Protein AF-A0A7S3TST1-F1 (afdb_monomer_lite)

pLDDT: mean 86.93, std 13.97, range [37.72, 98.12]

Structure (mmCIF, N/CA/C/O backbone):
data_AF-A0A7S3TST1-F1
#
_entry.id   AF-A0A7S3TST1-F1
#
loop_
_atom_site.group_PDB
_atom_site.id
_atom_site.type_symbol
_atom_site.label_atom_id
_atom_site.label_alt_id
_atom_site.label_comp_id
_atom_site.label_asym_id
_atom_site.label_entity_id
_atom_site.label_seq_id
_atom_site.pdbx_PDB_ins_code
_atom_site.Cartn_x
_atom_site.Cartn_y
_atom_site.Cartn_z
_atom_site.occupancy
_atom_site.B_iso_or_equiv
_atom_site.auth_seq_id
_atom_site.auth_comp_id
_atom_site.auth_asym_id
_atom_site.auth_atom_id
_atom_site.pdbx_PDB_model_num
ATOM 1 N N . LYS A 1 1 ? 13.311 -16.006 -1.397 1.00 55.38 1 LYS A N 1
ATOM 2 C CA . LYS A 1 1 ? 13.017 -15.383 -0.081 1.00 55.38 1 LYS A CA 1
ATOM 3 C C . LYS A 1 1 ? 12.719 -13.916 -0.358 1.00 55.38 1 LYS A C 1
ATOM 5 O O . LYS A 1 1 ? 13.567 -13.288 -0.978 1.00 55.38 1 LYS A O 1
ATOM 10 N N . LYS A 1 2 ? 11.523 -13.417 -0.032 1.00 70.69 2 LYS A N 1
ATOM 11 C CA . LYS A 1 2 ? 11.150 -12.014 -0.282 1.00 70.69 2 LYS A CA 1
ATOM 12 C C . LYS A 1 2 ? 11.791 -11.154 0.803 1.00 70.69 2 LYS A C 1
ATOM 14 O O . LYS A 1 2 ? 11.698 -11.508 1.978 1.00 70.69 2 LYS A O 1
ATOM 19 N N . GLN A 1 3 ? 12.518 -10.111 0.419 1.00 83.38 3 GLN A N 1
ATOM 20 C CA . GLN A 1 3 ? 13.161 -9.206 1.366 1.00 83.38 3 GLN A CA 1
ATOM 21 C C . GLN A 1 3 ? 12.313 -7.942 1.478 1.00 83.38 3 GLN A C 1
ATOM 23 O O . GLN A 1 3 ? 11.954 -7.350 0.462 1.00 83.38 3 GLN A O 1
ATOM 28 N N . ALA A 1 4 ? 11.991 -7.542 2.708 1.00 87.88 4 ALA A N 1
ATOM 29 C CA . ALA A 1 4 ? 11.360 -6.254 2.964 1.00 87.88 4 ALA A CA 1
ATOM 30 C C . ALA A 1 4 ? 12.312 -5.129 2.547 1.00 87.88 4 ALA A C 1
ATOM 32 O O . ALA A 1 4 ? 13.507 -5.182 2.861 1.00 87.88 4 ALA A O 1
ATOM 33 N N . ARG A 1 5 ? 11.790 -4.127 1.839 1.00 92.38 5 ARG A N 1
ATOM 34 C CA . ARG A 1 5 ? 12.585 -2.998 1.350 1.00 92.38 5 ARG A CA 1
ATOM 35 C C . ARG A 1 5 ? 12.235 -1.702 2.049 1.00 92.38 5 ARG A C 1
ATOM 37 O O . ARG A 1 5 ? 13.138 -1.035 2.544 1.00 92.38 5 ARG A O 1
ATOM 44 N N . CYS A 1 6 ? 10.955 -1.362 2.085 1.00 94.38 6 CYS A N 1
ATOM 45 C CA . CYS A 1 6 ? 10.466 -0.171 2.758 1.00 94.38 6 CYS A CA 1
ATOM 46 C C . CYS A 1 6 ? 9.261 -0.510 3.633 1.00 94.38 6 CYS A C 1
ATOM 48 O O . CYS A 1 6 ? 8.522 -1.462 3.370 1.00 94.38 6 CYS A O 1
ATOM 50 N N . ILE A 1 7 ? 9.120 0.276 4.695 1.00 96.81 7 ILE A N 1
ATOM 51 C CA . ILE A 1 7 ? 7.980 0.263 5.599 1.00 96.81 7 ILE A CA 1
ATOM 52 C C . ILE A 1 7 ? 7.542 1.709 5.819 1.00 96.81 7 ILE A C 1
ATOM 54 O O . ILE A 1 7 ? 8.393 2.578 6.019 1.00 96.81 7 ILE A O 1
ATOM 58 N N . VAL A 1 8 ? 6.241 1.963 5.750 1.00 97.81 8 VAL A N 1
ATOM 59 C CA . VAL A 1 8 ? 5.638 3.282 5.984 1.00 97.81 8 VAL A CA 1
ATOM 60 C C . VAL A 1 8 ? 4.381 3.139 6.828 1.00 97.81 8 VAL A C 1
ATOM 62 O O . VAL A 1 8 ? 3.773 2.071 6.851 1.00 97.81 8 VAL A O 1
ATOM 65 N N . ALA A 1 9 ? 3.985 4.203 7.522 1.00 97.62 9 ALA A N 1
ATOM 66 C CA . ALA A 1 9 ? 2.676 4.247 8.162 1.00 97.62 9 ALA A CA 1
ATOM 67 C C . ALA A 1 9 ? 1.564 4.221 7.100 1.00 97.62 9 ALA A C 1
ATOM 69 O O . ALA A 1 9 ? 1.741 4.720 5.982 1.00 97.62 9 ALA A O 1
ATOM 70 N N . LEU A 1 10 ? 0.419 3.633 7.438 1.00 97.19 10 LEU A N 1
ATOM 71 C CA . LEU A 1 10 ? -0.810 3.782 6.665 1.00 97.19 10 LEU A CA 1
ATOM 72 C C . LEU A 1 10 ? -1.542 5.025 7.188 1.00 97.19 10 LEU A C 1
ATOM 74 O O . LEU A 1 10 ? -2.391 4.920 8.058 1.00 97.19 10 LEU A O 1
ATOM 78 N N . GLU A 1 11 ? -1.154 6.207 6.709 1.00 96.12 11 GLU A N 1
ATOM 79 C CA . GLU A 1 11 ? -1.477 7.486 7.359 1.00 96.12 11 GLU A CA 1
ATOM 80 C C . GLU A 1 11 ? -2.976 7.809 7.410 1.00 96.12 11 GLU A C 1
ATOM 82 O O . GLU A 1 11 ? -3.426 8.421 8.373 1.00 96.12 11 GLU A O 1
ATOM 87 N N . GLY A 1 12 ? -3.747 7.395 6.400 1.00 95.00 12 GLY A N 1
ATOM 88 C CA . GLY A 1 12 ? -5.203 7.568 6.389 1.00 95.00 12 GLY A CA 1
ATOM 89 C C . GLY A 1 12 ? -5.949 6.679 7.391 1.00 95.00 12 GLY A C 1
ATOM 90 O O . GLY A 1 12 ? -7.095 6.970 7.725 1.00 95.00 12 GLY A O 1
ATOM 91 N N . ASP A 1 13 ? -5.318 5.620 7.906 1.00 94.69 13 ASP A N 1
ATOM 92 C CA . ASP A 1 13 ? -5.925 4.745 8.907 1.00 94.69 13 ASP A CA 1
ATOM 93 C C . ASP A 1 13 ? -5.760 5.345 10.301 1.00 94.69 13 ASP A C 1
ATOM 95 O O . ASP A 1 13 ? -4.766 5.123 10.990 1.00 94.69 13 ASP A O 1
ATOM 99 N N . THR A 1 14 ? -6.738 6.149 10.701 1.00 93.12 14 THR A N 1
ATOM 100 C CA . THR A 1 14 ? -6.720 6.847 11.990 1.00 93.12 14 THR A CA 1
ATOM 101 C C . THR A 1 14 ? -7.187 5.985 13.156 1.00 93.12 14 THR A C 1
ATOM 103 O O . THR A 1 14 ? -7.018 6.388 14.306 1.00 93.12 14 THR A O 1
ATOM 106 N N . ASP A 1 15 ? -7.782 4.828 12.868 1.00 91.44 15 ASP A N 1
ATOM 107 C CA . ASP A 1 15 ? -8.432 3.978 13.865 1.00 91.44 15 ASP A CA 1
ATOM 108 C C . ASP A 1 15 ? -7.515 2.844 14.347 1.00 91.44 15 ASP A C 1
ATOM 110 O O . ASP A 1 15 ? -7.712 2.317 15.442 1.00 91.44 15 ASP A O 1
ATOM 114 N N . ASN A 1 16 ? -6.484 2.489 13.567 1.00 91.81 16 ASN A N 1
ATOM 115 C CA . ASN A 1 16 ? -5.576 1.383 13.871 1.00 91.81 16 ASN A CA 1
ATOM 116 C C . ASN A 1 16 ? -4.100 1.773 13.707 1.00 91.81 16 ASN A C 1
ATOM 118 O O . ASN A 1 16 ? -3.730 2.585 12.862 1.00 91.81 16 ASN A O 1
ATOM 122 N N . ASN A 1 17 ? -3.216 1.095 14.446 1.00 94.81 17 ASN A N 1
ATOM 123 C CA . ASN A 1 17 ? -1.770 1.187 14.229 1.00 94.81 17 ASN A CA 1
ATOM 124 C C . ASN A 1 17 ? -1.350 0.338 13.024 1.00 94.81 17 ASN A C 1
ATOM 126 O O . ASN A 1 17 ? -0.853 -0.786 13.171 1.00 94.81 17 ASN A O 1
ATOM 130 N N . SER A 1 18 ? -1.568 0.889 11.833 1.00 95.69 18 SER A N 1
ATOM 131 C CA . SER A 1 18 ? -1.340 0.202 10.566 1.00 95.69 18 SER A CA 1
ATOM 132 C C . SER A 1 18 ? -0.097 0.687 9.827 1.00 95.69 18 SER A C 1
ATOM 134 O O . SER A 1 18 ? 0.230 1.875 9.778 1.00 95.69 18 SER A O 1
ATOM 136 N N . PHE A 1 19 ? 0.575 -0.253 9.171 1.00 97.44 19 PHE A N 1
ATOM 137 C CA . PHE A 1 19 ? 1.781 -0.020 8.387 1.00 97.44 19 PHE A CA 1
ATOM 138 C C . PHE A 1 19 ? 1.699 -0.749 7.047 1.00 97.44 19 PHE A C 1
ATOM 140 O O . PHE A 1 19 ? 1.118 -1.827 6.938 1.00 97.44 19 PHE A O 1
ATOM 147 N N . LEU A 1 20 ? 2.342 -0.190 6.028 1.00 97.50 20 LEU A N 1
ATOM 148 C CA . LEU A 1 20 ? 2.574 -0.852 4.752 1.00 97.50 20 LEU A CA 1
ATOM 149 C C . LEU A 1 20 ? 4.023 -1.313 4.684 1.00 97.50 20 LEU A C 1
ATOM 151 O O . LEU A 1 20 ? 4.934 -0.523 4.918 1.00 97.50 20 LE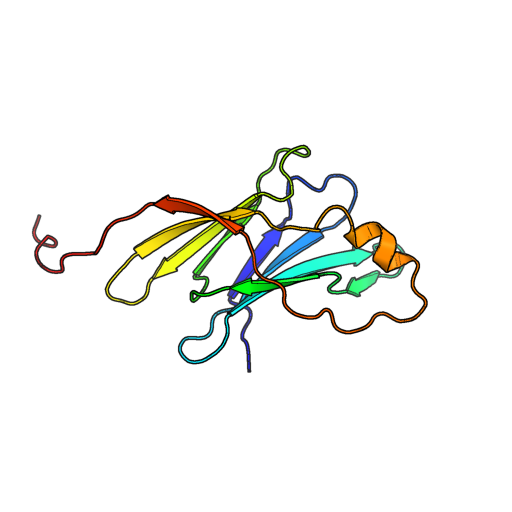U A O 1
ATOM 155 N N . LEU A 1 21 ? 4.241 -2.573 4.322 1.00 96.88 21 LEU A N 1
ATOM 156 C CA . LEU A 1 21 ? 5.561 -3.130 4.047 1.00 96.88 21 LEU A CA 1
ATOM 157 C C . LEU A 1 21 ? 5.613 -3.589 2.598 1.00 96.88 21 LEU A C 1
ATOM 159 O O . LEU A 1 21 ? 4.867 -4.480 2.203 1.00 96.88 21 LEU A O 1
ATOM 163 N N . ALA A 1 22 ? 6.528 -3.030 1.814 1.00 96.25 22 ALA A N 1
ATOM 164 C CA . ALA A 1 22 ? 6.732 -3.456 0.438 1.00 96.25 22 ALA A CA 1
ATOM 165 C C . ALA A 1 22 ? 8.015 -4.277 0.297 1.00 96.25 22 ALA A C 1
ATOM 167 O O . ALA A 1 22 ? 9.065 -3.964 0.877 1.00 96.25 22 ALA A O 1
ATOM 168 N N . SER A 1 23 ? 7.929 -5.356 -0.474 1.00 92.88 23 SER A N 1
ATOM 169 C CA . SER A 1 23 ? 9.069 -6.218 -0.761 1.00 92.88 23 SER A CA 1
ATOM 170 C C . SER A 1 23 ? 9.845 -5.750 -1.990 1.00 92.88 23 SER A C 1
ATOM 172 O O . SER A 1 23 ? 9.272 -5.158 -2.905 1.00 92.88 23 SER A O 1
ATOM 174 N N . LEU A 1 24 ? 11.117 -6.141 -2.059 1.00 89.62 24 LEU A N 1
ATOM 175 C CA . LEU A 1 24 ? 11.930 -6.040 -3.265 1.00 89.62 24 LEU A CA 1
ATOM 176 C C . LEU A 1 24 ? 12.516 -7.408 -3.628 1.00 89.62 24 LEU A C 1
ATOM 178 O O . LEU A 1 24 ? 13.257 -8.027 -2.860 1.00 89.62 24 LEU A O 1
ATOM 182 N N . SER A 1 25 ? 12.197 -7.867 -4.832 1.00 86.50 25 SER A N 1
ATOM 183 C CA . SER A 1 25 ? 12.767 -9.029 -5.496 1.00 86.50 25 SER A CA 1
ATOM 184 C C . SER A 1 25 ? 12.955 -8.729 -6.981 1.00 86.50 25 SER A C 1
ATOM 186 O O . SER A 1 25 ? 12.009 -8.357 -7.668 1.00 86.50 25 SER A O 1
ATOM 188 N N . LEU A 1 26 ? 14.182 -8.933 -7.469 1.00 79.62 26 LEU A N 1
ATOM 189 C CA . LEU A 1 26 ? 14.542 -8.766 -8.884 1.00 79.62 26 LEU A CA 1
ATOM 190 C C . LEU A 1 26 ? 14.084 -9.937 -9.768 1.00 79.62 26 LEU A C 1
ATOM 192 O O . LEU A 1 26 ? 13.932 -9.786 -10.971 1.00 79.62 26 LEU A O 1
ATOM 196 N N . HIS A 1 27 ? 13.918 -11.123 -9.175 1.00 78.88 27 HIS A N 1
ATOM 197 C CA . HIS A 1 27 ? 13.712 -12.384 -9.902 1.00 78.88 27 HIS A CA 1
ATOM 198 C C . HIS A 1 27 ? 12.488 -13.165 -9.396 1.00 78.88 27 HIS A C 1
ATOM 200 O O . HIS A 1 27 ? 12.341 -14.346 -9.702 1.00 78.88 27 HIS A O 1
ATOM 206 N N . GLY A 1 28 ? 11.650 -12.551 -8.561 1.00 80.00 28 GLY A N 1
ATOM 207 C CA . GLY A 1 28 ? 10.488 -13.194 -7.959 1.00 80.00 28 GLY A CA 1
ATOM 208 C C . GLY A 1 28 ? 9.354 -12.209 -7.721 1.00 80.00 28 GLY A C 1
ATOM 209 O O . GLY A 1 28 ? 9.513 -11.008 -7.927 1.00 80.00 28 GLY A O 1
ATOM 210 N N . ASP A 1 29 ? 8.217 -12.732 -7.270 1.00 87.06 29 ASP A N 1
ATOM 211 C CA . ASP A 1 29 ? 7.016 -11.927 -7.059 1.00 87.06 29 ASP A CA 1
ATOM 212 C C . ASP A 1 29 ? 7.217 -10.916 -5.929 1.00 87.06 29 ASP A C 1
ATOM 214 O O . ASP A 1 29 ? 7.624 -11.282 -4.816 1.00 87.06 29 ASP A O 1
ATOM 218 N N . ASN A 1 30 ? 6.883 -9.658 -6.211 1.00 93.19 30 ASN A N 1
ATOM 219 C CA . ASN A 1 30 ? 6.856 -8.596 -5.219 1.00 93.19 30 ASN A CA 1
ATOM 220 C C . ASN A 1 30 ? 5.472 -8.512 -4.572 1.00 93.19 30 ASN A C 1
ATOM 222 O O . ASN A 1 30 ? 4.465 -8.909 -5.158 1.00 93.19 30 ASN A O 1
ATOM 226 N N . GLU A 1 31 ? 5.426 -8.011 -3.344 1.00 95.62 31 GLU A N 1
ATOM 227 C CA . GLU A 1 31 ? 4.216 -7.872 -2.548 1.00 95.62 31 GLU A CA 1
ATOM 228 C C . GLU A 1 31 ? 4.217 -6.568 -1.747 1.00 95.62 31 GLU A C 1
ATOM 230 O O . GLU A 1 31 ? 5.272 -6.053 -1.365 1.00 95.62 31 GLU A O 1
ATOM 235 N N . VAL A 1 32 ? 3.015 -6.072 -1.460 1.00 96.69 32 VAL A N 1
ATOM 236 C CA . VAL A 1 32 ? 2.751 -5.036 -0.458 1.00 96.69 32 VAL A CA 1
ATOM 237 C C . VAL A 1 32 ? 1.892 -5.654 0.639 1.00 96.69 32 VAL A C 1
ATOM 239 O O . VAL A 1 32 ? 0.806 -6.163 0.383 1.00 96.69 32 VAL A O 1
ATOM 242 N N . HIS A 1 33 ? 2.389 -5.633 1.865 1.00 96.00 33 HIS A N 1
ATOM 243 C CA . HIS A 1 33 ? 1.740 -6.174 3.048 1.00 96.00 33 HIS A CA 1
ATOM 244 C C . HIS A 1 33 ? 1.119 -5.032 3.841 1.00 96.00 33 HIS A C 1
ATOM 246 O O . HIS A 1 33 ? 1.788 -4.032 4.093 1.00 96.00 33 HIS A O 1
ATOM 252 N N . VAL A 1 34 ? -0.120 -5.213 4.285 1.00 95.94 34 VAL A N 1
ATOM 253 C CA . VAL A 1 34 ? -0.695 -4.407 5.364 1.00 95.94 34 VAL A CA 1
ATOM 254 C C . VAL A 1 34 ? -0.339 -5.117 6.658 1.00 95.94 34 VAL A C 1
ATOM 256 O O . VAL A 1 34 ? -0.550 -6.327 6.764 1.00 95.94 34 VAL A O 1
ATOM 259 N N . LEU A 1 35 ? 0.247 -4.394 7.599 1.00 95.00 35 LEU A N 1
ATOM 260 C CA . LEU A 1 35 ? 0.586 -4.863 8.934 1.00 95.00 35 LEU A CA 1
ATOM 261 C C . LEU A 1 35 ? -0.205 -4.052 9.945 1.00 95.00 35 LEU A C 1
ATOM 263 O O . LEU A 1 35 ? -0.319 -2.841 9.797 1.00 95.00 35 LEU A O 1
ATOM 267 N N . GLU A 1 36 ? -0.681 -4.714 10.984 1.00 93.69 36 GLU A N 1
ATOM 268 C CA . GLU A 1 36 ? -1.378 -4.080 12.097 1.00 93.69 36 GLU A CA 1
ATOM 269 C C . GLU A 1 36 ? -0.697 -4.470 13.400 1.00 93.69 36 GLU A C 1
ATOM 271 O O . GLU A 1 36 ? -0.269 -5.617 13.576 1.00 93.69 36 GLU A O 1
ATOM 276 N N . PHE A 1 37 ? -0.569 -3.493 14.291 1.00 94.00 37 PHE A N 1
ATOM 277 C CA . PHE A 1 37 ? -0.039 -3.665 15.632 1.00 94.00 37 PHE A CA 1
ATOM 278 C C . PHE A 1 37 ? -1.148 -3.450 16.663 1.00 94.00 37 PHE A C 1
ATOM 280 O O . PHE A 1 37 ? -1.750 -2.382 16.729 1.00 94.00 37 PHE A O 1
ATOM 287 N N . ASN A 1 38 ? -1.400 -4.457 17.494 1.00 90.88 38 ASN A N 1
ATOM 288 C CA . ASN A 1 38 ? -2.317 -4.340 18.623 1.00 90.88 38 ASN A CA 1
ATOM 289 C C . ASN A 1 38 ? -1.506 -3.984 19.872 1.00 90.88 38 ASN A C 1
ATOM 291 O O . ASN A 1 38 ? -0.671 -4.775 20.315 1.00 90.88 38 ASN A O 1
ATOM 295 N N . GLU A 1 39 ? -1.762 -2.801 20.429 1.00 92.00 39 GLU A N 1
ATOM 296 C CA . GLU A 1 39 ? -1.064 -2.286 21.612 1.00 92.00 39 GLU A CA 1
ATOM 297 C C . GLU A 1 39 ? -1.396 -3.066 22.888 1.00 92.00 39 GLU A C 1
ATOM 299 O O . GLU A 1 39 ? -0.520 -3.246 23.734 1.00 92.00 39 GLU A O 1
ATOM 304 N N . ASP A 1 40 ? -2.623 -3.578 23.008 1.00 91.69 40 ASP A N 1
ATOM 305 C CA . ASP A 1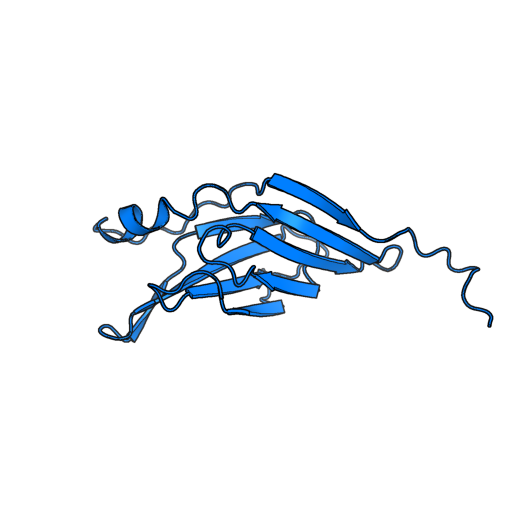 40 ? -3.082 -4.322 24.183 1.00 91.69 40 ASP A CA 1
ATOM 306 C C . ASP A 1 40 ? -2.405 -5.693 24.279 1.00 91.69 40 ASP A C 1
ATOM 308 O O . ASP A 1 40 ? -2.009 -6.134 25.361 1.00 91.69 40 ASP A O 1
ATOM 312 N N . THR A 1 41 ? -2.263 -6.386 23.145 1.00 91.25 41 THR A N 1
ATOM 313 C CA . THR A 1 41 ? -1.656 -7.724 23.084 1.00 91.25 41 THR A CA 1
ATOM 314 C C . THR A 1 41 ? -0.169 -7.692 22.737 1.00 91.25 41 THR A C 1
ATOM 316 O O . THR A 1 41 ? 0.502 -8.715 22.871 1.00 91.25 41 THR A O 1
ATOM 319 N N . ASN A 1 42 ? 0.356 -6.544 22.296 1.00 91.31 42 ASN A N 1
ATOM 320 C CA . ASN A 1 42 ? 1.709 -6.375 21.761 1.00 91.31 42 ASN A CA 1
ATOM 321 C C . ASN A 1 42 ? 2.016 -7.356 20.609 1.00 91.31 42 ASN A C 1
ATOM 323 O O . ASN A 1 42 ? 3.116 -7.904 20.497 1.00 91.31 42 ASN A O 1
ATOM 327 N N . GLU A 1 43 ? 1.015 -7.614 19.766 1.00 90.94 43 GLU A N 1
ATOM 328 C CA . GLU A 1 43 ? 1.127 -8.526 18.627 1.00 90.94 43 GLU A CA 1
ATOM 329 C C . GLU A 1 43 ? 1.083 -7.762 17.308 1.00 90.94 43 GLU A C 1
ATOM 331 O O . GLU A 1 43 ? 0.312 -6.817 17.149 1.00 90.94 43 GLU A O 1
ATOM 336 N N . VAL A 1 44 ? 1.873 -8.229 16.340 1.00 91.56 44 VAL A N 1
ATOM 337 C CA . VAL A 1 44 ? 1.817 -7.775 14.948 1.00 91.56 44 VAL A CA 1
ATOM 338 C C . VAL A 1 44 ? 1.255 -8.899 14.090 1.00 91.56 44 VAL A C 1
ATOM 340 O O . VAL A 1 44 ? 1.715 -10.042 14.178 1.00 91.56 44 VAL A O 1
ATOM 343 N N . TRP A 1 45 ? 0.299 -8.589 13.222 1.00 91.00 45 TRP A N 1
ATOM 344 C CA . TRP A 1 45 ? -0.167 -9.516 12.190 1.00 91.00 45 TRP A CA 1
ATOM 345 C C . TRP A 1 45 ? -0.257 -8.826 10.835 1.00 91.00 45 TRP A C 1
ATOM 347 O O . TRP A 1 45 ? -0.178 -7.608 10.713 1.00 91.00 45 TRP A O 1
ATOM 357 N N . CYS A 1 46 ? -0.383 -9.646 9.796 1.00 92.75 46 CYS A N 1
ATOM 358 C CA . CYS A 1 46 ? -0.549 -9.196 8.426 1.00 92.75 46 CYS A CA 1
ATOM 359 C C . CYS A 1 46 ? -1.965 -9.563 7.975 1.00 92.75 46 CYS A C 1
A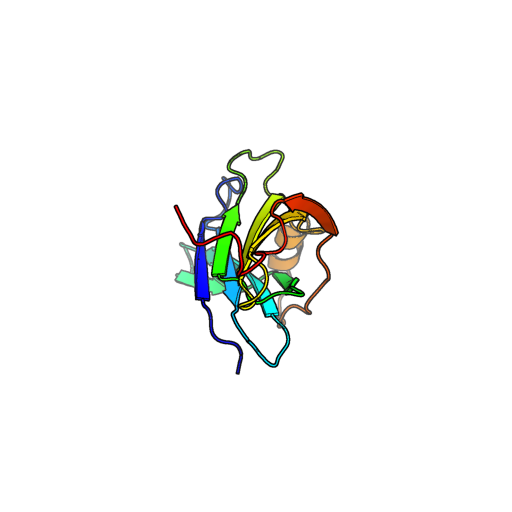TOM 361 O O . CYS A 1 46 ? -2.177 -10.717 7.592 1.00 92.75 46 CYS A O 1
ATOM 363 N N . PRO A 1 47 ? -2.950 -8.652 8.076 1.00 91.69 47 PRO A N 1
ATOM 364 C CA . PRO A 1 47 ? -4.313 -8.951 7.648 1.00 91.69 47 PRO A CA 1
ATOM 365 C C . PRO A 1 47 ? -4.414 -9.136 6.132 1.00 91.69 47 PRO A C 1
ATOM 367 O O . PRO A 1 47 ? -5.203 -9.956 5.671 1.00 91.69 47 PRO A O 1
ATOM 370 N N . LEU A 1 48 ? -3.616 -8.405 5.344 1.00 94.31 48 LEU A N 1
ATOM 371 C CA . LEU A 1 48 ? -3.757 -8.344 3.890 1.00 94.31 48 LEU A CA 1
ATOM 372 C C . LEU A 1 48 ? -2.404 -8.334 3.184 1.00 94.31 48 LEU A C 1
ATOM 374 O O . LEU A 1 48 ? -1.443 -7.726 3.655 1.00 94.31 48 LEU A O 1
ATOM 378 N N . VAL A 1 49 ? -2.363 -8.960 2.007 1.00 95.25 49 VAL A N 1
A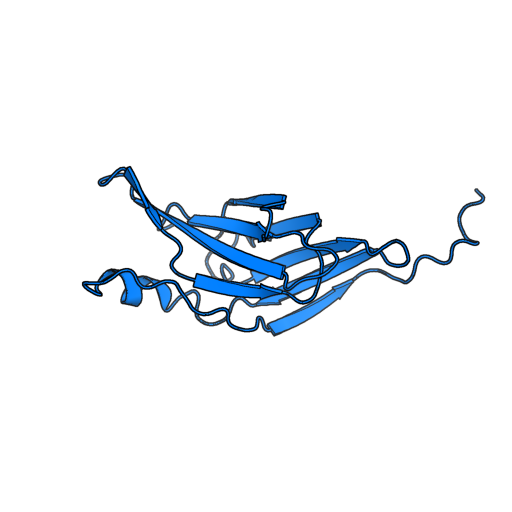TOM 379 C CA . VAL A 1 49 ? -1.199 -8.957 1.115 1.00 95.25 49 VAL A CA 1
ATOM 380 C C . VAL A 1 49 ? -1.651 -8.704 -0.307 1.00 95.25 49 VAL A C 1
ATOM 382 O O . VAL A 1 49 ? -2.581 -9.342 -0.796 1.00 95.25 49 VAL A O 1
ATOM 385 N N . TYR A 1 50 ? -0.952 -7.809 -0.985 1.00 96.38 50 TYR A N 1
ATOM 386 C CA . TYR A 1 50 ? -1.174 -7.468 -2.375 1.00 96.38 50 TYR A CA 1
ATOM 387 C C . TYR A 1 50 ? -0.011 -7.948 -3.234 1.00 96.38 50 TYR A C 1
ATOM 389 O O . TYR A 1 50 ? 1.139 -7.676 -2.905 1.00 96.38 50 TYR A O 1
ATOM 397 N N . SER A 1 51 ? -0.287 -8.626 -4.346 1.00 95.38 51 SER A N 1
ATOM 398 C CA . SER A 1 51 ? 0.719 -8.906 -5.373 1.00 95.38 51 SER A CA 1
ATOM 399 C C . SER A 1 51 ? 1.114 -7.607 -6.076 1.00 95.38 51 SER A C 1
ATOM 401 O O . SER A 1 51 ? 0.236 -6.842 -6.478 1.00 95.38 51 SER A O 1
ATOM 403 N N . HIS A 1 52 ? 2.410 -7.381 -6.268 1.00 94.56 52 HIS A N 1
ATOM 404 C CA . HIS A 1 52 ? 2.953 -6.186 -6.904 1.00 94.56 52 HIS A CA 1
ATOM 405 C C . HIS A 1 52 ? 3.852 -6.571 -8.096 1.00 94.56 52 HIS A C 1
ATOM 407 O O . HIS A 1 52 ? 4.709 -7.447 -7.956 1.00 94.56 52 HIS A O 1
ATOM 413 N N . PRO A 1 53 ? 3.689 -5.938 -9.272 1.00 92.25 53 PRO A N 1
ATOM 414 C CA . PRO A 1 53 ? 4.416 -6.338 -10.480 1.00 92.25 53 PRO A CA 1
ATOM 415 C C . PRO A 1 53 ? 5.886 -5.894 -10.498 1.00 92.25 53 PRO A C 1
ATOM 417 O O . PRO A 1 53 ? 6.704 -6.515 -11.171 1.00 92.25 53 PRO A O 1
ATOM 420 N N . HIS A 1 54 ? 6.238 -4.835 -9.765 1.00 91.81 54 HIS A N 1
ATOM 421 C CA . HIS A 1 54 ? 7.576 -4.236 -9.803 1.00 91.81 54 HIS A CA 1
ATOM 422 C C . HIS A 1 54 ? 8.344 -4.395 -8.490 1.00 91.81 54 HIS A C 1
ATOM 424 O O . HIS A 1 54 ? 7.752 -4.554 -7.422 1.00 91.81 54 HIS A O 1
ATOM 430 N N . GLU A 1 55 ? 9.667 -4.284 -8.570 1.00 91.12 55 GLU A N 1
ATOM 431 C CA . GLU A 1 55 ? 10.538 -4.105 -7.411 1.00 91.12 55 GLU A CA 1
ATOM 432 C C . GLU A 1 55 ? 10.217 -2.782 -6.707 1.00 91.12 55 GLU A C 1
ATOM 434 O O . GLU A 1 55 ? 10.449 -1.712 -7.261 1.00 91.12 55 GLU A O 1
ATOM 439 N N . VAL A 1 56 ? 9.651 -2.815 -5.500 1.00 93.75 56 VAL A N 1
ATOM 440 C CA . VAL A 1 56 ? 9.273 -1.568 -4.821 1.00 93.75 56 VAL A CA 1
ATOM 441 C C . VAL A 1 56 ? 10.503 -0.945 -4.176 1.00 93.75 56 VAL A C 1
ATOM 443 O O . VAL A 1 56 ? 11.091 -1.518 -3.259 1.00 93.75 56 VAL A O 1
ATOM 446 N N . TRP A 1 57 ? 10.888 0.243 -4.637 1.00 93.56 57 TRP A N 1
ATOM 447 C CA . TRP A 1 57 ? 12.017 1.000 -4.091 1.00 93.56 57 TRP A CA 1
ATOM 448 C C . TRP A 1 57 ? 11.586 1.952 -2.978 1.00 93.56 57 TRP A C 1
ATOM 450 O O . TRP A 1 57 ? 12.294 2.082 -1.978 1.00 93.56 57 TRP A O 1
ATOM 460 N N . SER A 1 58 ? 10.427 2.586 -3.145 1.00 95.44 58 SER A N 1
ATOM 461 C CA . SER A 1 58 ? 9.775 3.430 -2.146 1.00 95.44 58 SER A CA 1
ATOM 462 C C . SER A 1 58 ? 8.259 3.299 -2.263 1.00 95.44 58 SER A C 1
ATOM 464 O O . SER A 1 58 ? 7.739 2.960 -3.329 1.00 95.44 58 SER A O 1
ATOM 466 N N . CYS A 1 59 ? 7.551 3.573 -1.172 1.00 96.94 59 CYS A N 1
ATOM 467 C CA . CYS A 1 59 ? 6.103 3.698 -1.185 1.00 96.94 59 CYS A CA 1
ATOM 468 C C . CYS A 1 59 ? 5.638 4.792 -0.218 1.00 96.94 59 CYS A C 1
ATOM 470 O O . CYS A 1 59 ? 6.386 5.173 0.679 1.00 96.94 59 CYS A O 1
ATOM 472 N N . THR A 1 60 ? 4.431 5.314 -0.424 1.00 97.62 60 THR A N 1
ATOM 473 C CA . THR A 1 60 ? 3.765 6.247 0.497 1.00 97.62 60 THR A CA 1
ATOM 474 C C . THR A 1 60 ? 2.258 6.034 0.453 1.00 97.62 60 THR A C 1
ATOM 476 O O . THR A 1 60 ? 1.690 5.847 -0.624 1.00 97.62 60 THR A O 1
ATOM 479 N N . SER A 1 61 ? 1.609 6.052 1.613 1.00 97.44 61 SER A N 1
ATOM 480 C CA . SER A 1 61 ? 0.151 5.977 1.723 1.00 97.44 61 SER A CA 1
ATOM 481 C C . SER A 1 61 ? -0.485 7.358 1.536 1.00 97.44 61 SER A C 1
ATOM 483 O O . SER A 1 61 ? 0.195 8.384 1.618 1.00 97.44 61 SER A O 1
ATOM 485 N N . CYS A 1 62 ? -1.782 7.388 1.229 1.00 97.31 62 CYS A N 1
ATOM 486 C CA . CYS A 1 62 ? -2.557 8.621 1.264 1.00 97.31 62 CYS A CA 1
ATOM 487 C C . CYS A 1 62 ? -2.910 8.981 2.721 1.00 97.31 62 CYS A C 1
ATOM 489 O O . CYS A 1 62 ? -3.381 8.106 3.450 1.00 97.31 62 CYS A O 1
ATOM 491 N N . PRO A 1 63 ? -2.733 10.247 3.142 1.00 97.06 63 PRO A N 1
ATOM 492 C CA . PRO A 1 63 ? -3.055 10.685 4.502 1.00 97.06 63 PRO A CA 1
ATOM 493 C C . PRO A 1 63 ? -4.548 10.958 4.733 1.00 97.06 63 PRO A C 1
ATOM 495 O O . PRO A 1 63 ? -4.955 11.207 5.862 1.00 97.06 63 PRO A O 1
ATOM 498 N N . ALA A 1 64 ? -5.365 10.990 3.677 1.00 96.50 64 ALA A N 1
ATOM 499 C CA . ALA A 1 64 ? -6.792 11.269 3.799 1.00 96.50 64 ALA A CA 1
ATOM 500 C C . ALA A 1 64 ? -7.547 9.992 4.187 1.00 96.50 64 ALA A C 1
ATOM 502 O O . ALA A 1 64 ? -7.451 8.987 3.482 1.00 96.50 64 ALA A O 1
ATOM 503 N N . ALA A 1 65 ? -8.322 10.048 5.272 1.00 94.06 65 ALA A N 1
ATOM 504 C CA . ALA A 1 65 ? -9.045 8.893 5.802 1.00 94.06 65 ALA A CA 1
ATOM 505 C C . ALA A 1 65 ? -10.043 8.308 4.787 1.00 94.06 65 ALA A C 1
ATOM 507 O O . ALA A 1 65 ? -10.148 7.089 4.636 1.00 94.06 65 ALA A O 1
ATOM 508 N N . GLU A 1 66 ? -10.706 9.164 4.003 1.00 95.00 66 GLU A N 1
ATOM 509 C CA . GLU A 1 66 ? -11.612 8.763 2.920 1.00 95.00 66 GLU A CA 1
ATOM 510 C C . GLU A 1 66 ? -10.918 8.076 1.728 1.00 95.00 66 GLU A C 1
ATOM 512 O O . GLU A 1 66 ? -11.596 7.559 0.837 1.00 95.00 66 GLU A O 1
ATOM 517 N N . HIS A 1 67 ? -9.583 8.096 1.691 1.00 96.06 67 HIS A N 1
ATOM 518 C CA . HIS A 1 67 ? -8.751 7.575 0.605 1.00 96.06 67 HIS A CA 1
ATOM 519 C C . HIS A 1 67 ? -7.611 6.686 1.113 1.00 96.06 67 HIS A C 1
ATOM 521 O O . HIS A 1 67 ? -6.576 6.549 0.455 1.00 96.06 67 HIS A O 1
ATOM 527 N N . THR A 1 68 ? -7.797 6.062 2.276 1.00 95.88 68 THR A N 1
ATOM 528 C CA . THR A 1 68 ? -6.808 5.181 2.917 1.00 95.88 68 THR A CA 1
ATOM 529 C C . THR A 1 68 ? -6.386 4.013 2.015 1.00 95.88 68 THR A C 1
ATOM 531 O O . THR A 1 68 ? -5.293 3.464 2.155 1.00 95.88 68 THR A O 1
ATOM 534 N N . GLU A 1 69 ? -7.212 3.638 1.036 1.00 96.25 69 GLU A N 1
ATOM 535 C CA . GLU A 1 69 ? -6.893 2.611 0.049 1.00 96.25 69 GLU A CA 1
ATOM 536 C C . GLU A 1 69 ? -5.872 3.046 -1.013 1.00 96.25 69 GLU A C 1
ATOM 538 O O . GLU A 1 69 ? -5.436 2.213 -1.809 1.00 96.25 69 GLU A O 1
ATOM 543 N N . LEU A 1 70 ? -5.501 4.325 -1.076 1.00 97.62 70 LEU A N 1
ATOM 544 C CA . LEU A 1 70 ? -4.581 4.838 -2.085 1.00 97.62 70 LEU A CA 1
ATOM 545 C C . LEU A 1 70 ? -3.121 4.766 -1.621 1.00 97.62 70 LEU A C 1
ATOM 547 O O . LEU A 1 70 ? -2.764 5.168 -0.512 1.00 97.62 70 LEU A O 1
ATOM 551 N N . LEU A 1 71 ? -2.260 4.289 -2.518 1.00 97.44 71 LEU A N 1
ATOM 552 C CA . LEU A 1 71 ? -0.828 4.097 -2.290 1.00 97.44 71 LEU A CA 1
ATOM 553 C C . LEU A 1 71 ? -0.045 4.505 -3.534 1.00 97.44 71 LEU A C 1
ATOM 555 O O . LEU A 1 71 ? -0.374 4.080 -4.640 1.00 97.44 71 LEU A O 1
ATOM 559 N N . PHE A 1 72 ? 1.048 5.238 -3.354 1.00 97.88 72 PHE A N 1
ATOM 560 C CA . PHE A 1 72 ? 2.062 5.386 -4.393 1.00 97.88 72 PHE A CA 1
ATOM 561 C C . PHE A 1 72 ? 3.197 4.388 -4.191 1.00 97.88 72 PHE A C 1
ATOM 563 O O . PHE A 1 72 ? 3.699 4.238 -3.078 1.00 97.88 72 PHE A O 1
ATOM 570 N N . THR A 1 73 ? 3.666 3.767 -5.271 1.00 97.25 73 THR A N 1
ATOM 571 C CA . THR A 1 73 ? 4.936 3.027 -5.281 1.00 97.25 73 THR A CA 1
ATOM 572 C C . THR A 1 73 ? 5.853 3.564 -6.366 1.00 97.25 73 THR A C 1
ATOM 574 O O . THR A 1 73 ? 5.396 4.033 -7.409 1.00 97.25 73 THR A O 1
ATOM 577 N N . THR A 1 74 ? 7.160 3.506 -6.125 1.00 95.75 74 THR A N 1
ATOM 578 C CA . THR A 1 74 ? 8.174 3.822 -7.134 1.00 95.75 74 THR A CA 1
ATOM 579 C C . THR A 1 74 ? 9.045 2.609 -7.404 1.00 95.75 74 THR A C 1
ATOM 581 O O . THR A 1 74 ? 9.355 1.833 -6.491 1.00 95.75 74 THR A O 1
ATOM 584 N N . HIS A 1 75 ? 9.443 2.442 -8.662 1.00 93.25 75 HIS A N 1
ATOM 585 C CA . HIS A 1 75 ? 10.372 1.397 -9.060 1.00 93.25 75 HIS A CA 1
ATOM 586 C C . HIS A 1 75 ? 11.433 1.904 -10.036 1.00 93.25 75 HIS A C 1
ATOM 588 O O . HIS A 1 75 ? 11.241 2.914 -10.714 1.00 93.25 75 HIS A O 1
ATOM 594 N N . SER A 1 76 ? 12.561 1.195 -10.090 1.00 89.94 76 SER A N 1
ATOM 595 C CA . SER A 1 76 ? 13.689 1.498 -10.968 1.00 89.94 76 SER A CA 1
ATOM 596 C C . SER A 1 76 ? 14.323 0.206 -11.470 1.00 89.94 76 SER A C 1
ATOM 598 O O . SER A 1 76 ? 15.012 -0.446 -10.695 1.00 89.94 76 SER A O 1
ATOM 600 N N . ASN A 1 77 ? 14.156 -0.125 -12.754 1.00 83.12 77 ASN A N 1
ATOM 601 C CA . ASN A 1 77 ? 14.660 -1.379 -13.345 1.00 83.12 77 ASN A CA 1
ATOM 602 C C . ASN A 1 77 ? 15.947 -1.211 -14.178 1.00 83.12 77 ASN A C 1
ATOM 604 O O . ASN A 1 77 ? 16.234 -1.994 -15.081 1.00 83.12 77 ASN A O 1
ATOM 608 N N . GLY A 1 78 ? 16.726 -0.161 -13.908 1.00 81.44 78 GLY A N 1
ATOM 609 C CA . GLY A 1 78 ? 17.964 0.166 -14.628 1.00 81.44 78 GLY A CA 1
ATOM 610 C C . GLY A 1 78 ? 17.754 0.834 -15.993 1.00 81.44 78 GLY A C 1
ATOM 611 O O . GLY A 1 78 ? 18.647 1.542 -16.448 1.00 81.44 78 GLY A O 1
ATOM 612 N N . SER A 1 79 ? 16.583 0.667 -16.616 1.00 82.62 79 SER A N 1
ATOM 613 C CA . SER A 1 79 ? 16.190 1.355 -17.859 1.00 82.62 79 SER A CA 1
ATOM 614 C C . SER A 1 79 ? 15.074 2.383 -17.677 1.00 82.62 79 SER A C 1
ATOM 616 O O . SER A 1 79 ? 14.928 3.303 -18.478 1.00 82.62 79 SER A O 1
ATOM 618 N N . GLU A 1 80 ? 14.261 2.226 -16.639 1.00 85.69 80 GLU A N 1
ATOM 619 C CA . GLU A 1 80 ? 13.085 3.050 -16.398 1.00 85.69 80 GLU A CA 1
ATOM 620 C C . GLU A 1 80 ? 12.977 3.366 -14.914 1.00 85.69 80 GLU A C 1
ATOM 622 O O . GLU A 1 80 ? 13.262 2.510 -14.072 1.00 85.69 80 GLU A O 1
ATOM 627 N N . GLN A 1 81 ? 12.533 4.584 -14.612 1.00 90.75 81 GLN A N 1
ATOM 628 C CA . GLN A 1 81 ? 12.075 4.967 -13.284 1.00 90.75 81 GLN A CA 1
ATOM 629 C C . GLN A 1 81 ? 10.637 5.432 -13.393 1.00 90.75 81 GLN A C 1
ATOM 631 O O . GLN A 1 81 ? 10.339 6.390 -14.108 1.00 90.75 81 GLN A O 1
ATOM 636 N N . ARG A 1 82 ? 9.745 4.735 -12.695 1.00 94.12 82 ARG A N 1
ATOM 637 C CA . ARG A 1 82 ? 8.313 5.016 -12.748 1.00 94.12 82 ARG A CA 1
ATOM 638 C C . ARG A 1 82 ? 7.708 5.049 -11.359 1.00 94.12 82 ARG A C 1
ATOM 640 O O . ARG A 1 82 ? 8.161 4.368 -10.435 1.00 94.12 82 ARG A O 1
ATOM 647 N N . THR A 1 83 ? 6.646 5.828 -11.258 1.00 96.06 83 THR A N 1
ATOM 648 C CA . THR A 1 83 ? 5.820 5.993 -10.068 1.00 96.06 83 THR A CA 1
ATOM 649 C C . THR A 1 83 ? 4.390 5.631 -10.423 1.00 96.06 83 THR A C 1
ATOM 651 O O . THR A 1 83 ? 3.874 6.083 -11.440 1.00 96.06 83 THR A O 1
ATOM 654 N N . HIS A 1 84 ? 3.741 4.833 -9.590 1.00 97.31 84 HIS A N 1
ATOM 655 C CA . HIS A 1 84 ? 2.400 4.322 -9.842 1.00 97.31 84 HIS A CA 1
ATOM 656 C C . HIS A 1 84 ? 1.491 4.664 -8.669 1.00 97.31 84 HIS A C 1
ATOM 658 O O . HIS A 1 84 ? 1.902 4.512 -7.518 1.00 97.31 84 HIS A O 1
ATOM 664 N N . LEU A 1 85 ? 0.271 5.113 -8.962 1.00 97.88 85 LEU A N 1
ATOM 665 C CA . LEU A 1 85 ? -0.819 5.207 -7.997 1.00 97.88 85 LEU A CA 1
ATOM 666 C C . LEU A 1 85 ? -1.639 3.924 -8.062 1.00 97.88 85 LEU A C 1
ATOM 668 O O . LEU A 1 85 ? -2.139 3.557 -9.127 1.00 97.88 85 LEU A O 1
ATOM 672 N N . TRP A 1 86 ? -1.830 3.297 -6.913 1.00 98.12 86 TRP A N 1
ATOM 673 C CA . TRP A 1 86 ? -2.587 2.066 -6.754 1.00 98.12 86 TRP A CA 1
ATOM 674 C C . TRP A 1 86 ? -3.787 2.277 -5.846 1.00 98.12 86 TRP A C 1
ATOM 676 O O . TRP A 1 86 ? -3.768 3.124 -4.951 1.00 98.12 86 TRP A O 1
ATOM 686 N N . ARG A 1 87 ? -4.800 1.439 -6.052 1.00 97.69 87 ARG A N 1
ATOM 687 C CA . ARG A 1 87 ? -5.911 1.215 -5.132 1.00 97.69 87 ARG A CA 1
ATOM 688 C C . ARG A 1 87 ? -5.775 -0.167 -4.491 1.00 97.69 87 ARG A C 1
ATOM 690 O O . ARG A 1 87 ? -5.687 -1.179 -5.189 1.00 97.69 87 ARG A O 1
ATOM 697 N N . MET A 1 88 ? -5.762 -0.190 -3.164 1.00 96.31 88 MET A N 1
ATOM 698 C CA . MET A 1 88 ? -5.722 -1.378 -2.312 1.00 96.31 88 MET A CA 1
ATOM 699 C C . MET A 1 88 ? -7.144 -1.880 -2.036 1.00 96.31 88 MET A C 1
ATOM 701 O O . MET A 1 88 ? -7.745 -1.579 -1.005 1.00 96.31 88 MET A O 1
ATOM 705 N N . ASP A 1 89 ? -7.698 -2.637 -2.981 1.00 92.88 89 ASP A N 1
ATOM 706 C CA . ASP A 1 89 ? -9.073 -3.133 -2.890 1.00 92.88 89 ASP A CA 1
ATOM 707 C C . ASP A 1 89 ? -9.272 -4.089 -1.694 1.00 92.88 89 ASP A C 1
ATOM 709 O O . ASP A 1 89 ? -8.426 -4.936 -1.383 1.00 92.88 89 ASP A O 1
ATOM 713 N N . GLY A 1 90 ? -10.413 -3.959 -1.008 1.00 89.50 90 GLY A N 1
ATOM 714 C CA . GLY A 1 90 ? -10.750 -4.773 0.166 1.00 89.50 90 GLY A CA 1
ATOM 715 C C . GLY A 1 90 ? -9.973 -4.404 1.435 1.00 89.50 90 GLY A C 1
ATOM 716 O O . GLY A 1 90 ? -9.823 -5.249 2.321 1.00 89.50 90 GLY A O 1
ATOM 717 N N . LEU A 1 91 ? -9.430 -3.181 1.524 1.00 91.12 91 LEU A N 1
ATOM 718 C CA . LEU A 1 91 ? -8.799 -2.667 2.743 1.00 91.12 91 LEU A CA 1
ATOM 719 C C . LEU A 1 91 ? -9.820 -2.461 3.872 1.00 91.12 91 LEU A C 1
ATOM 721 O O . LEU A 1 91 ? -9.572 -2.894 4.987 1.00 91.12 91 LEU A O 1
ATOM 725 N N . ALA A 1 92 ? -10.987 -1.882 3.579 1.00 85.88 92 ALA A N 1
ATOM 726 C CA . ALA A 1 92 ? -12.046 -1.662 4.573 1.00 85.88 92 ALA A CA 1
ATOM 727 C C . ALA A 1 92 ? -12.621 -2.973 5.151 1.00 85.88 92 ALA A C 1
ATOM 729 O O . ALA A 1 92 ? -13.086 -3.019 6.280 1.00 85.88 92 ALA A O 1
ATOM 730 N N . GLU A 1 93 ? -12.555 -4.069 4.395 1.00 81.06 93 GLU A N 1
ATOM 731 C CA . GLU A 1 93 ? -13.080 -5.379 4.802 1.00 81.06 93 GLU A CA 1
ATOM 732 C C . GLU A 1 93 ? -12.159 -6.116 5.792 1.00 81.06 93 GLU A C 1
ATOM 734 O O . GLU A 1 93 ? -12.526 -7.172 6.309 1.00 81.06 93 GLU A O 1
ATOM 739 N N . ARG A 1 94 ? -10.954 -5.590 6.063 1.00 79.44 94 ARG A N 1
ATOM 740 C CA . ARG A 1 94 ? -9.956 -6.257 6.917 1.00 79.44 94 ARG A CA 1
ATOM 741 C C . ARG A 1 94 ? -10.364 -6.348 8.380 1.00 79.44 94 ARG A C 1
ATOM 743 O O . ARG A 1 94 ? -9.969 -7.299 9.045 1.00 79.44 94 ARG A O 1
ATOM 750 N N . GLU A 1 95 ? -11.181 -5.414 8.855 1.00 67.31 95 GLU A N 1
ATOM 751 C CA . GLU A 1 95 ? -11.672 -5.405 10.235 1.00 67.31 95 GLU A CA 1
ATOM 752 C C . GLU A 1 95 ? -12.505 -6.657 10.532 1.00 67.31 95 GLU A C 1
ATOM 754 O O . GLU A 1 95 ? -12.345 -7.284 11.576 1.00 67.31 95 GLU A O 1
ATOM 759 N N . ALA A 1 96 ? -13.301 -7.118 9.562 1.00 59.50 96 ALA A N 1
ATOM 760 C CA . ALA A 1 96 ? -14.087 -8.344 9.695 1.00 59.50 96 ALA A CA 1
ATOM 761 C C . ALA A 1 96 ? -13.215 -9.610 9.824 1.00 59.50 96 ALA A C 1
ATOM 763 O O . ALA A 1 96 ? -13.672 -10.634 10.333 1.00 59.50 96 ALA A O 1
ATOM 764 N N . ALA A 1 97 ? -11.952 -9.566 9.385 1.00 59.16 97 ALA A N 1
ATOM 765 C CA . ALA A 1 97 ? -11.026 -10.688 9.519 1.00 59.16 97 ALA A CA 1
ATOM 766 C C . ALA A 1 97 ? -10.444 -10.825 10.941 1.00 59.16 97 ALA A C 1
ATOM 768 O O . ALA A 1 97 ? -9.912 -11.888 11.269 1.00 59.16 97 ALA A O 1
ATOM 769 N N . LEU A 1 98 ? -10.561 -9.796 11.791 1.00 58.19 98 LEU A N 1
ATOM 770 C CA . LEU A 1 98 ? -10.054 -9.801 13.171 1.00 58.19 98 LEU A CA 1
ATOM 771 C C . LEU A 1 98 ? -10.876 -10.698 14.103 1.00 58.19 98 LEU A C 1
ATOM 773 O O . LEU A 1 98 ? -10.340 -11.239 15.068 1.00 58.19 98 LEU A O 1
ATOM 777 N N . GLU A 1 99 ? -12.157 -10.902 13.795 1.00 56.09 99 GLU A N 1
ATOM 778 C CA . GLU A 1 99 ? -13.070 -11.725 14.599 1.00 56.09 99 GLU A CA 1
ATOM 779 C C . GLU A 1 99 ? -12.922 -13.235 14.328 1.00 56.09 99 GLU A C 1
ATOM 781 O O . GLU A 1 99 ? -13.508 -14.066 15.028 1.00 56.09 99 GLU A O 1
ATOM 786 N N . ALA A 1 100 ? -12.130 -13.626 13.323 1.00 57.72 100 ALA A N 1
ATOM 787 C CA . ALA A 1 100 ? -11.942 -15.025 12.970 1.00 57.72 100 ALA A CA 1
ATOM 788 C C . ALA A 1 100 ? -10.974 -15.730 13.949 1.00 57.72 100 ALA A C 1
ATOM 790 O O . ALA A 1 100 ? -9.852 -15.267 14.161 1.00 57.72 100 ALA A O 1
ATOM 791 N N . PRO A 1 101 ? -11.326 -16.915 14.489 1.00 53.56 101 PRO A N 1
ATOM 792 C CA . PRO A 1 101 ? -10.534 -17.610 15.513 1.00 53.56 101 PRO A CA 1
ATOM 793 C C . PRO A 1 101 ? -9.175 -18.154 15.027 1.00 53.56 101 PRO A C 1
ATOM 795 O O . PRO A 1 101 ? -8.435 -18.748 15.810 1.00 53.56 101 PRO A O 1
ATOM 798 N N . GLN A 1 102 ? -8.831 -17.991 13.745 1.00 57.00 102 GLN A N 1
ATOM 799 C CA . GLN A 1 102 ? -7.569 -18.444 13.163 1.00 57.00 102 GLN A CA 1
ATOM 800 C C . GLN A 1 102 ? -6.999 -17.360 12.246 1.00 57.00 102 GLN A C 1
ATOM 802 O O . GLN A 1 102 ? -7.516 -17.124 11.155 1.00 57.00 102 GLN A O 1
ATOM 807 N N . ARG A 1 103 ? -5.887 -16.740 12.664 1.00 65.56 103 ARG A N 1
ATOM 808 C CA . ARG A 1 103 ? -5.084 -15.853 11.811 1.00 65.56 103 ARG A CA 1
ATOM 809 C C . ARG A 1 103 ? -4.398 -16.687 10.728 1.00 65.56 103 ARG A C 1
ATOM 811 O O . ARG A 1 103 ? -3.305 -17.215 10.924 1.00 65.56 103 ARG A O 1
ATOM 818 N N . THR A 1 104 ? -5.072 -16.877 9.600 1.00 68.94 104 THR A N 1
ATOM 819 C CA . THR A 1 104 ? -4.499 -17.557 8.433 1.00 68.94 104 THR A CA 1
ATOM 820 C C . THR A 1 104 ? -3.566 -16.623 7.672 1.00 68.94 104 THR A C 1
ATOM 822 O O . THR A 1 104 ? -3.830 -15.428 7.590 1.00 68.94 104 THR A O 1
ATOM 825 N N . THR A 1 105 ? -2.515 -17.164 7.052 1.00 80.06 105 THR A N 1
ATOM 826 C CA . THR A 1 105 ? -1.681 -16.402 6.111 1.00 80.06 105 THR A CA 1
ATOM 827 C C . THR A 1 105 ? -2.552 -15.830 4.984 1.00 80.06 105 THR A C 1
ATOM 829 O O . THR A 1 105 ? -3.157 -16.628 4.254 1.00 80.06 105 THR A O 1
ATOM 832 N N . PRO A 1 106 ? -2.634 -14.498 4.816 1.00 87.75 106 PRO A N 1
ATOM 833 C CA . PRO A 1 106 ? -3.438 -13.907 3.755 1.00 87.75 106 PRO A CA 1
ATOM 834 C C . PRO A 1 106 ? -2.912 -14.339 2.385 1.00 87.75 106 PRO A C 1
ATOM 836 O O . PRO A 1 106 ? -1.705 -14.482 2.172 1.00 87.75 106 PRO A O 1
ATOM 839 N N . LYS A 1 107 ? -3.829 -14.558 1.443 1.00 90.81 107 LYS A N 1
ATOM 840 C CA . LYS A 1 107 ? -3.465 -14.833 0.051 1.00 90.81 107 LYS A CA 1
ATOM 841 C C . LYS A 1 107 ? -3.190 -13.512 -0.675 1.00 90.81 107 LYS A C 1
ATOM 843 O O . LYS A 1 107 ? -4.012 -12.605 -0.545 1.00 90.81 107 LYS A O 1
ATOM 848 N N . PRO A 1 108 ? -2.105 -13.416 -1.466 1.00 92.94 108 PRO A N 1
ATOM 849 C CA . PRO A 1 108 ? -1.846 -12.238 -2.282 1.00 92.94 108 PRO A CA 1
ATOM 850 C C . PRO A 1 108 ? -2.995 -11.973 -3.255 1.00 92.94 108 PRO A C 1
ATOM 852 O O . PRO A 1 108 ? -3.451 -12.887 -3.947 1.00 92.94 108 PRO A O 1
ATOM 855 N N . ARG A 1 109 ? -3.445 -10.722 -3.318 1.00 94.56 109 ARG A N 1
ATOM 856 C CA . ARG A 1 109 ? -4.478 -10.251 -4.252 1.00 94.56 109 ARG A CA 1
ATOM 857 C C . ARG A 1 109 ? -3.959 -9.113 -5.132 1.00 94.56 109 ARG A C 1
ATOM 859 O O . ARG A 1 109 ? -3.049 -8.403 -4.713 1.00 94.56 109 ARG A O 1
ATOM 866 N N . PRO A 1 110 ? -4.491 -8.926 -6.346 1.00 94.25 110 PRO A N 1
ATOM 867 C CA . PRO A 1 110 ? -4.064 -7.823 -7.198 1.00 94.25 110 PRO A CA 1
ATOM 868 C C . PRO A 1 110 ? -4.455 -6.466 -6.596 1.00 94.25 110 PRO A C 1
ATOM 870 O O . PRO A 1 110 ? -5.428 -6.369 -5.851 1.00 94.25 110 PRO A O 1
ATOM 873 N N . MET A 1 111 ? -3.697 -5.427 -6.947 1.00 95.12 111 MET A N 1
ATOM 874 C CA . MET A 1 111 ? -4.100 -4.028 -6.777 1.00 95.12 111 MET A CA 1
ATOM 875 C C . MET A 1 111 ? -4.521 -3.450 -8.117 1.00 95.12 111 MET A C 1
ATOM 877 O O . MET A 1 111 ? -4.002 -3.846 -9.164 1.00 95.12 111 MET A O 1
ATOM 881 N N . THR A 1 112 ? -5.420 -2.474 -8.070 1.00 96.69 112 THR A N 1
ATOM 882 C CA . THR A 1 112 ? -5.843 -1.745 -9.262 1.00 96.69 112 THR A CA 1
ATOM 883 C C . THR A 1 112 ? -4.898 -0.568 -9.505 1.00 96.69 112 THR A C 1
ATOM 885 O O . THR A 1 112 ? -4.773 0.315 -8.657 1.00 96.69 112 THR A O 1
ATOM 888 N N . GLU A 1 113 ? -4.227 -0.541 -10.658 1.00 97.00 113 GLU A N 1
ATOM 889 C CA . GLU A 1 113 ? -3.437 0.618 -11.091 1.00 97.00 113 GLU A CA 1
ATOM 890 C C . GLU A 1 113 ? -4.372 1.751 -11.532 1.00 97.00 113 GLU A C 1
ATOM 892 O O . GLU A 1 113 ? -5.268 1.540 -12.351 1.00 97.00 113 GLU A O 1
ATOM 897 N N . LEU A 1 114 ? -4.172 2.952 -10.991 1.00 97.44 114 LEU A N 1
ATOM 898 C CA . LEU A 1 114 ? -4.978 4.134 -11.310 1.00 97.44 114 LEU A CA 1
ATOM 899 C C . LEU A 1 114 ? -4.234 5.144 -12.184 1.00 97.44 114 LEU A C 1
ATOM 901 O O . LEU A 1 114 ? -4.853 5.837 -12.990 1.00 97.44 114 LEU A O 1
ATOM 905 N N . LEU A 1 115 ? -2.921 5.270 -11.991 1.00 96.69 115 LEU A N 1
ATOM 906 C CA . LEU A 1 115 ? -2.081 6.229 -12.701 1.00 96.69 115 LEU A CA 1
ATOM 907 C C . LEU A 1 115 ? -0.641 5.725 -12.750 1.00 96.69 115 LEU A C 1
ATOM 909 O O . LEU A 1 115 ? -0.141 5.189 -11.764 1.00 96.69 115 LEU A O 1
ATOM 913 N N . GLN A 1 116 ? 0.040 6.001 -13.858 1.00 94.62 116 GLN A N 1
ATOM 914 C CA . GLN A 1 116 ? 1.482 5.845 -13.999 1.00 94.62 116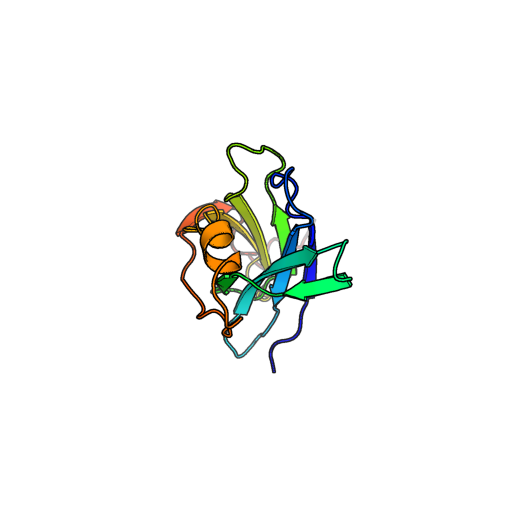 GLN A CA 1
ATOM 915 C C . GLN A 1 116 ? 2.112 7.198 -14.354 1.00 94.62 116 GLN A C 1
ATOM 917 O O . GLN A 1 116 ? 1.605 7.924 -15.209 1.00 94.62 116 GLN A O 1
ATOM 922 N N . LEU A 1 117 ? 3.229 7.519 -13.706 1.00 91.31 117 LEU A N 1
ATOM 923 C CA . LEU A 1 117 ? 4.058 8.702 -13.924 1.00 91.31 117 LEU A CA 1
ATOM 924 C C . LEU A 1 117 ? 5.514 8.284 -14.177 1.00 91.31 117 LEU A C 1
ATOM 926 O O . LEU A 1 117 ? 5.985 7.291 -13.620 1.00 91.31 117 LEU A O 1
ATOM 930 N N . GLY A 1 118 ? 6.240 9.088 -14.952 1.00 85.12 118 GLY A N 1
ATOM 931 C CA . GLY A 1 118 ? 7.637 8.841 -15.321 1.00 85.12 118 GLY A CA 1
ATOM 932 C C . GLY A 1 118 ? 7.782 8.314 -16.747 1.00 85.12 118 GLY A C 1
ATOM 933 O O . GLY A 1 118 ? 6.873 7.677 -17.279 1.00 85.12 118 GLY A O 1
ATOM 934 N N . ASP A 1 119 ? 8.933 8.608 -17.348 1.00 70.69 119 ASP A N 1
ATOM 935 C CA . ASP A 1 119 ? 9.285 8.224 -18.714 1.00 70.69 119 ASP A CA 1
ATOM 936 C C . ASP A 1 119 ? 10.467 7.252 -18.734 1.00 70.69 119 ASP A C 1
ATOM 938 O O . ASP A 1 119 ? 11.172 7.036 -17.742 1.00 70.69 119 ASP A O 1
ATOM 942 N N . ARG A 1 120 ? 10.678 6.647 -19.902 1.00 65.31 120 ARG A N 1
ATOM 943 C CA . ARG A 1 120 ? 11.858 5.828 -20.174 1.00 65.31 120 ARG A CA 1
ATOM 944 C C . ARG A 1 120 ? 13.106 6.704 -20.046 1.00 65.31 120 ARG A C 1
ATOM 946 O O . ARG A 1 120 ? 13.164 7.761 -20.666 1.00 65.31 120 ARG A O 1
ATOM 953 N N . MET A 1 121 ? 14.109 6.276 -19.275 1.00 59.00 121 MET A N 1
ATOM 954 C CA . MET A 1 121 ? 15.389 6.985 -19.282 1.00 59.00 121 MET A CA 1
ATOM 955 C C . MET A 1 121 ? 16.095 6.674 -20.595 1.00 59.00 121 MET A C 1
ATOM 957 O O . MET A 1 121 ? 16.656 5.590 -20.770 1.00 59.00 121 MET A O 1
ATOM 961 N N . ASP A 1 122 ? 16.087 7.621 -21.528 1.00 58.31 122 ASP A N 1
ATOM 962 C CA . ASP A 1 122 ? 17.008 7.557 -22.649 1.00 58.31 122 ASP A CA 1
ATOM 963 C C . ASP A 1 122 ? 18.405 7.895 -22.115 1.00 58.31 122 ASP A C 1
ATOM 965 O O . ASP A 1 122 ? 18.713 9.027 -21.752 1.00 58.31 122 ASP A O 1
ATOM 969 N N . LEU A 1 123 ? 19.277 6.883 -22.067 1.00 56.72 123 LEU A N 1
ATOM 970 C CA . LEU A 1 123 ? 20.678 6.978 -21.619 1.00 56.72 123 LEU A CA 1
ATOM 971 C C . LEU A 1 123 ? 21.530 7.996 -22.416 1.00 56.72 123 LEU A C 1
ATOM 973 O O . LEU A 1 123 ? 22.714 8.153 -22.133 1.00 56.72 123 LEU A O 1
ATOM 977 N N . ASN A 1 124 ? 20.945 8.676 -23.408 1.00 56.88 124 ASN A N 1
ATOM 978 C CA . ASN A 1 124 ? 21.567 9.743 -24.187 1.00 56.88 124 ASN A CA 1
ATOM 979 C C . ASN A 1 124 ? 21.290 11.157 -23.644 1.00 56.88 124 ASN A C 1
ATOM 981 O O . ASN A 1 124 ? 21.985 12.078 -24.064 1.00 56.88 124 ASN A O 1
ATOM 985 N N . ASP A 1 125 ? 20.347 11.342 -22.714 1.00 54.53 125 ASP A N 1
ATOM 986 C CA . ASP A 1 125 ? 20.026 12.671 -22.161 1.00 54.53 125 ASP A CA 1
ATOM 987 C C . ASP A 1 125 ? 20.890 13.059 -20.948 1.00 54.53 125 ASP A C 1
ATOM 989 O O . ASP A 1 125 ? 20.798 14.169 -20.426 1.00 54.53 125 ASP A O 1
ATOM 993 N N . SER A 1 126 ? 21.812 12.191 -20.522 1.00 53.41 126 SER A N 1
ATOM 994 C CA . SER A 1 126 ? 22.835 12.532 -19.530 1.00 53.41 126 SER A CA 1
ATOM 995 C C . SER A 1 126 ? 24.060 13.179 -20.187 1.00 53.41 126 SER A C 1
ATOM 997 O O . SER A 1 126 ? 25.145 12.596 -20.220 1.00 53.41 126 SER A O 1
ATOM 999 N N . CYS A 1 127 ? 23.895 14.391 -20.714 1.00 48.53 127 CYS A N 1
ATOM 1000 C CA . CYS A 1 127 ? 24.994 15.338 -20.895 1.00 48.53 127 CYS A CA 1
ATOM 1001 C C . CYS A 1 127 ? 24.455 16.773 -20.811 1.00 48.53 127 CYS A C 1
ATOM 1003 O O . CYS A 1 127 ? 23.952 17.315 -21.793 1.00 48.53 127 CYS A O 1
ATOM 1005 N N .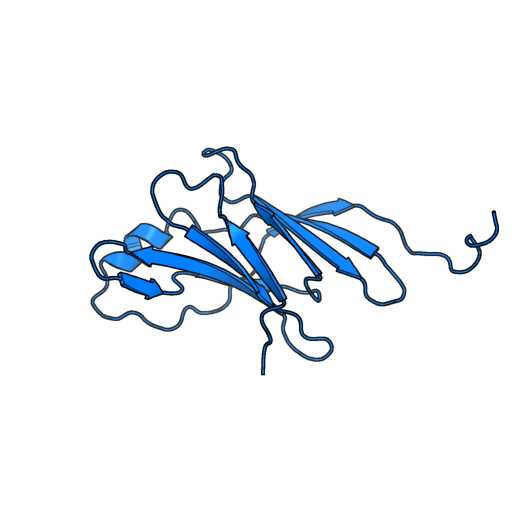 GLY A 1 128 ? 24.589 17.379 -19.631 1.00 37.72 128 GLY A N 1
ATOM 1006 C CA . GLY A 1 128 ? 24.301 18.786 -19.358 1.00 37.72 128 GLY A CA 1
ATOM 1007 C C . GLY A 1 128 ? 24.902 19.199 -18.029 1.00 37.72 128 GLY A C 1
ATOM 1008 O O . GLY A 1 128 ? 24.483 18.605 -17.014 1.00 37.72 128 GLY A O 1
#

Radius of gyration: 16.12 Å; chains: 1; bounding box: 39×37×48 Å

Sequence (128 aa):
KKQARCIVALEGDTDNNSFLLASLSLHGDNEVHVLEFNEDTNEVWCPLVYSHPHEVWSCTSCPAAEHTELLFTTHSNGSEQRTHLWRMDGLAEREAALEAPQRTTPKPRPMTELLQLGDRMDLNDSCG

Secondary structure (DSSP, 8-state):
-PEEEEEEE-TT--SSEEEEEEEE-SSS-EEEEEEEEETTTTEEEEEEEEEESS--SEEEE---GGGTTEEEEEEE-SSBEEEEEEE-TTSGGGGGGTTSSS-PPPPPEEPEEEEEE--B--TTS---

Organism: NCBI:txid141414

InterPro domains:
  IPR040323 EARP and GARP complex-interacting protein 1 [PTHR14205] (2-92)
  IPR059104 EIPR1-like, beta-propeller [PF23609] (2-89)

Foldseek 3Di:
DWAWADKDFLQLPPPFRWMWTWTFDPPDWIKIWIWTADPVVRDIDTLAMATDPAGFNDKDADNHNVRSQWMKTWHDPPFWTKIWIWGNPCPVVSVVVVPDPDRDDHDHHHIDTDDMDTDTPPPVPPDD